Protein AF-A0A2W5BPE2-F1 (afdb_monomer)

Secondary structure (DSSP, 8-state):
--HHHHHHHHHHHHTTTHHHHHHHHHHHHHHHHHHHHH-GGGHHHHHHHHHHHHHHHHTTT-

Organism: NCBI:txid349221

Nearest PDB structures (foldseek):
  8apk-assembly1_X1  TM=9.242E-01  e=1.631E-03  Trypanosoma brucei brucei
  5fl7-assembly1_L  TM=9.703E-01  e=2.898E-03  Yarrowia lipolytica
  7tk6-assembly1_0  TM=9.609E-01  e=3.089E-03  Saccharomyces cerevisiae
  7tkh-assembly1_0  TM=9.579E-01  e=3.089E-03  Saccharomyces cerevisiae
  8j58-assembly1_9  TM=8.907E-01  e=1.176E-01  Mycobacterium tuberculosis

Structure (mmCIF, N/CA/C/O backbone):
data_AF-A0A2W5BPE2-F1
#
_entry.id   AF-A0A2W5BPE2-F1
#
loop_
_atom_site.group_PDB
_atom_site.id
_atom_site.type_symbol
_atom_site.label_atom_id
_atom_site.label_alt_id
_atom_site.label_comp_id
_atom_site.label_asym_id
_atom_site.label_e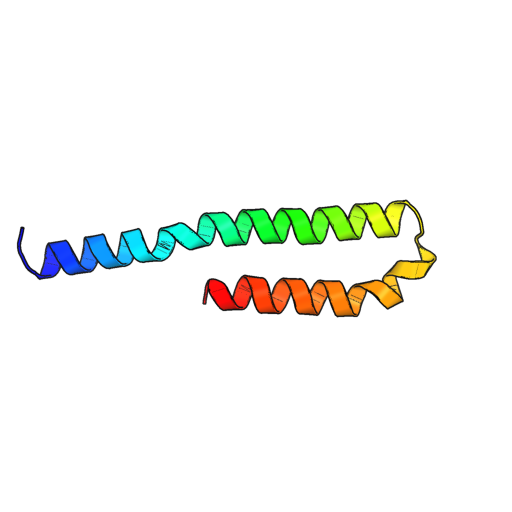ntity_id
_atom_site.label_seq_id
_atom_site.pdbx_PDB_ins_code
_atom_site.Cartn_x
_atom_site.Cartn_y
_atom_site.Cartn_z
_atom_site.occupancy
_atom_site.B_iso_or_equiv
_atom_site.auth_seq_id
_atom_site.auth_comp_id
_atom_site.auth_asym_id
_atom_site.auth_atom_id
_atom_site.pdbx_PDB_model_num
ATOM 1 N N . MET A 1 1 ? 11.083 3.301 -35.006 1.00 77.94 1 MET A N 1
ATOM 2 C CA . MET A 1 1 ? 11.441 3.423 -33.578 1.00 77.94 1 MET A CA 1
ATOM 3 C C . MET A 1 1 ? 12.723 2.647 -33.372 1.00 77.94 1 MET A C 1
ATOM 5 O O . MET A 1 1 ? 12.793 1.522 -33.854 1.00 77.94 1 MET A O 1
ATOM 9 N N . ASP A 1 2 ? 13.730 3.246 -32.747 1.00 94.44 2 ASP A N 1
ATOM 10 C CA . ASP A 1 2 ? 14.952 2.535 -32.365 1.00 94.44 2 ASP A CA 1
ATOM 11 C C . ASP A 1 2 ? 14.772 1.813 -31.015 1.00 94.44 2 ASP A C 1
ATOM 13 O O . ASP A 1 2 ? 13.760 1.966 -30.322 1.00 94.44 2 ASP A O 1
ATOM 17 N N . ILE A 1 3 ? 15.747 0.973 -30.660 1.00 96.50 3 ILE A N 1
ATOM 18 C CA . ILE A 1 3 ? 15.717 0.160 -29.434 1.00 96.50 3 ILE A CA 1
ATOM 19 C C .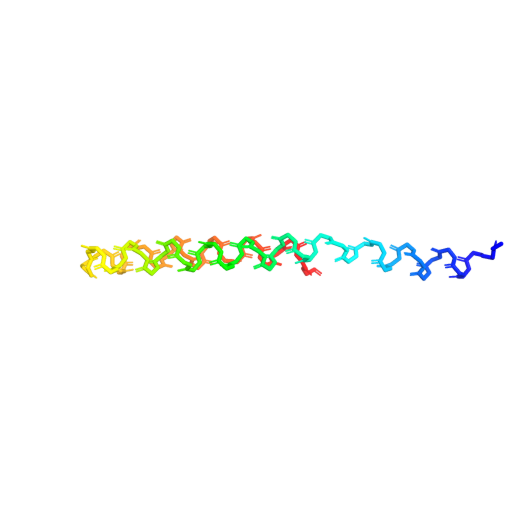 ILE A 1 3 ? 15.687 1.047 -28.184 1.00 96.50 3 ILE A C 1
ATOM 21 O O . ILE A 1 3 ? 15.041 0.699 -27.197 1.00 96.50 3 ILE A O 1
ATOM 25 N N . GLU A 1 4 ? 16.375 2.186 -28.214 1.00 95.94 4 GLU A N 1
ATOM 26 C CA . GLU A 1 4 ? 16.441 3.119 -27.092 1.00 95.94 4 GLU A CA 1
ATOM 27 C C . GLU A 1 4 ? 15.075 3.758 -26.811 1.00 95.94 4 GLU A C 1
ATOM 29 O O . GLU A 1 4 ? 14.593 3.710 -25.679 1.00 95.94 4 GLU A O 1
ATOM 34 N N . SER A 1 5 ? 14.378 4.210 -27.856 1.00 96.31 5 SER A N 1
ATOM 35 C CA . SER A 1 5 ? 13.012 4.734 -27.757 1.00 96.31 5 SER A CA 1
ATOM 36 C C . SER A 1 5 ? 12.037 3.693 -27.198 1.00 96.31 5 SER A C 1
ATOM 38 O O . SER A 1 5 ? 11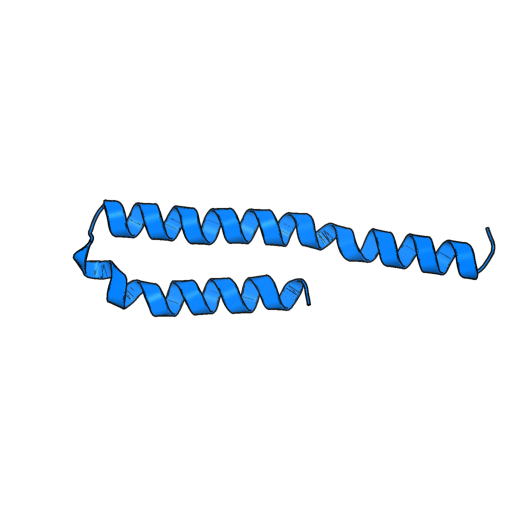.190 4.015 -26.364 1.00 96.31 5 SER A O 1
ATOM 40 N N . ILE A 1 6 ? 12.154 2.428 -27.625 1.00 97.12 6 ILE A N 1
ATOM 41 C CA . ILE A 1 6 ? 11.291 1.339 -27.135 1.00 97.12 6 ILE A CA 1
ATOM 42 C C . ILE A 1 6 ? 11.563 1.040 -25.657 1.00 97.12 6 ILE A C 1
ATOM 44 O O . ILE A 1 6 ? 10.614 0.808 -24.904 1.00 97.12 6 ILE A O 1
ATOM 48 N N . LYS A 1 7 ? 12.826 1.075 -25.214 1.00 96.50 7 LYS A N 1
ATOM 49 C CA . LYS A 1 7 ? 13.187 0.884 -23.800 1.00 96.50 7 LYS A CA 1
ATOM 50 C C . LYS A 1 7 ? 12.570 1.962 -22.912 1.00 96.50 7 LYS A C 1
ATOM 52 O O . LYS A 1 7 ? 11.978 1.624 -21.890 1.00 96.50 7 LYS A O 1
ATOM 57 N N . ILE A 1 8 ? 12.652 3.228 -23.325 1.00 96.88 8 ILE A 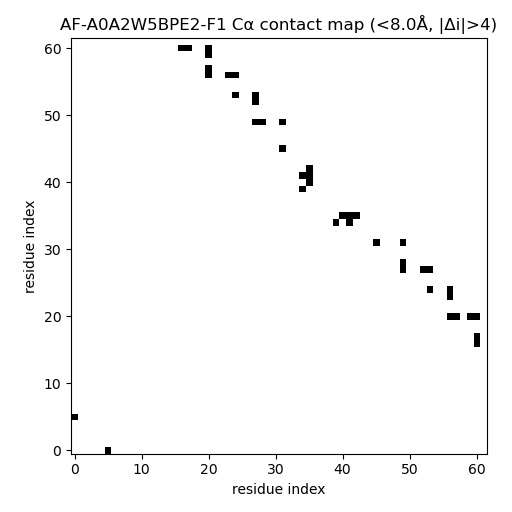N 1
ATOM 58 C CA . ILE A 1 8 ? 12.076 4.356 -22.577 1.00 96.88 8 ILE A CA 1
ATOM 59 C C . ILE A 1 8 ? 10.550 4.227 -22.491 1.00 96.88 8 ILE A C 1
ATOM 61 O O . ILE A 1 8 ? 9.980 4.347 -21.408 1.00 96.88 8 ILE A O 1
ATOM 65 N N . LEU A 1 9 ? 9.882 3.915 -23.607 1.00 96.81 9 LEU A N 1
ATOM 66 C CA . LEU A 1 9 ? 8.430 3.721 -23.620 1.00 96.81 9 LEU A CA 1
ATOM 67 C C .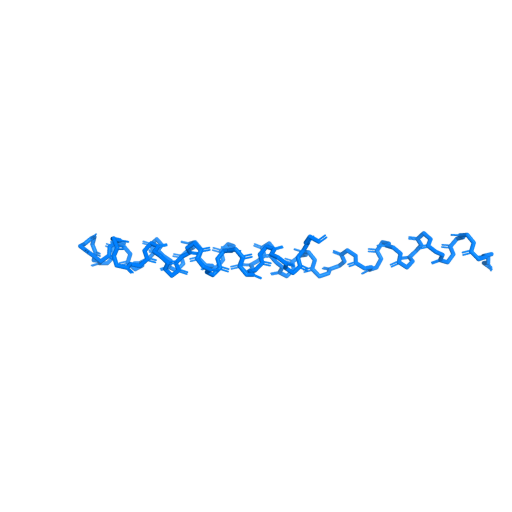 LEU A 1 9 ? 7.998 2.546 -22.729 1.00 96.81 9 LEU A C 1
ATOM 69 O O . LEU A 1 9 ? 7.035 2.660 -21.976 1.00 96.81 9 LEU A O 1
ATOM 73 N N . SER A 1 10 ? 8.725 1.430 -22.783 1.00 95.94 10 SER A N 1
ATOM 74 C CA . SER A 1 10 ? 8.429 0.245 -21.968 1.00 95.94 10 SER A CA 1
ATOM 75 C C . SER A 1 10 ? 8.615 0.525 -20.477 1.00 95.94 10 SER A C 1
ATOM 77 O O . SER A 1 10 ? 7.792 0.097 -19.671 1.00 95.94 10 SER A O 1
ATOM 79 N N . ALA A 1 11 ? 9.647 1.292 -20.110 1.00 96.00 11 ALA A N 1
ATOM 80 C CA . ALA A 1 11 ? 9.856 1.735 -18.735 1.00 96.00 11 ALA A CA 1
ATOM 81 C C . ALA A 1 11 ? 8.694 2.612 -18.240 1.00 96.00 11 ALA A C 1
ATOM 83 O O . ALA A 1 11 ? 8.208 2.405 -17.135 1.00 96.00 11 ALA A O 1
ATOM 84 N N . ALA A 1 12 ? 8.186 3.531 -19.069 1.00 95.62 12 ALA A N 1
ATOM 85 C CA . ALA A 1 12 ? 7.020 4.342 -18.716 1.00 95.62 12 ALA A CA 1
ATOM 86 C C . ALA A 1 12 ? 5.745 3.495 -18.543 1.00 95.62 12 ALA A C 1
ATOM 88 O O . ALA A 1 12 ? 4.984 3.705 -17.600 1.00 95.62 12 ALA A O 1
ATOM 89 N N . LEU A 1 13 ? 5.524 2.506 -19.416 1.00 96.00 13 LEU A N 1
ATOM 90 C CA . LEU A 1 13 ? 4.383 1.591 -19.311 1.00 96.00 13 LEU A CA 1
ATOM 91 C C . LEU A 1 13 ? 4.454 0.703 -18.059 1.00 96.00 13 LEU A C 1
ATOM 93 O O . LEU A 1 13 ? 3.417 0.407 -17.468 1.00 96.00 13 LEU A O 1
ATOM 97 N N . ALA A 1 14 ? 5.657 0.326 -17.618 1.00 94.94 14 ALA A N 1
ATOM 98 C CA . ALA A 1 14 ? 5.856 -0.446 -16.392 1.00 94.94 14 ALA A CA 1
ATOM 99 C C . ALA A 1 14 ? 5.432 0.311 -15.117 1.00 94.94 14 ALA A C 1
ATOM 101 O O . ALA A 1 14 ? 5.174 -0.327 -14.102 1.00 94.94 14 ALA A O 1
ATOM 102 N N . LEU A 1 15 ? 5.302 1.644 -15.169 1.00 94.81 15 LEU A N 1
ATOM 103 C CA . LEU A 1 15 ? 4.847 2.472 -14.045 1.00 94.81 15 LEU A CA 1
ATOM 104 C C . LEU A 1 15 ? 3.316 2.562 -13.929 1.00 94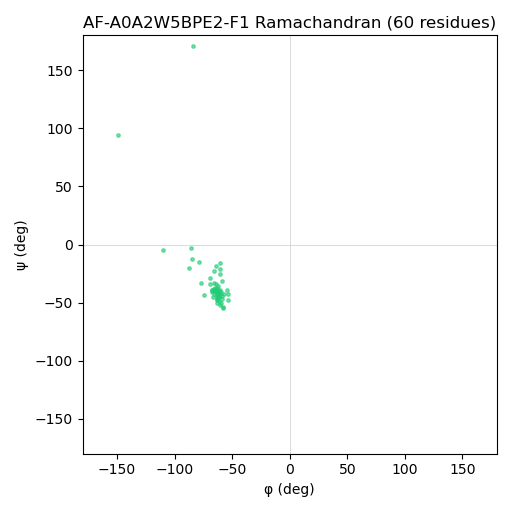.81 15 LEU A C 1
ATOM 106 O O . LEU A 1 15 ? 2.810 3.014 -12.904 1.00 94.81 15 LEU A O 1
ATOM 110 N N . LEU A 1 16 ? 2.551 2.133 -14.941 1.00 94.75 16 LEU A N 1
ATOM 111 C CA . LEU A 1 16 ? 1.082 2.209 -14.917 1.00 94.75 16 LEU A CA 1
ATOM 112 C C . LEU A 1 16 ? 0.429 1.538 -13.689 1.00 94.75 16 LEU A C 1
ATOM 114 O O . LEU A 1 16 ? -0.522 2.113 -13.150 1.00 94.75 16 LEU A O 1
ATOM 118 N N . PRO A 1 17 ? 0.907 0.377 -13.191 1.00 94.06 17 PRO A N 1
ATOM 119 C CA . PRO A 1 17 ? 0.339 -0.260 -12.003 1.00 94.06 17 PRO A CA 1
ATOM 120 C C . PRO A 1 17 ? 0.400 0.589 -10.723 1.00 94.06 17 PRO A C 1
ATOM 122 O O . PRO A 1 17 ? -0.425 0.379 -9.834 1.00 94.06 17 PRO A O 1
ATOM 125 N N . ILE A 1 18 ? 1.294 1.586 -10.639 1.00 95.88 18 ILE A N 1
ATOM 126 C CA . ILE A 1 18 ? 1.425 2.482 -9.472 1.00 95.88 18 ILE A CA 1
ATOM 127 C C . ILE A 1 18 ? 0.111 3.223 -9.185 1.00 95.88 18 ILE A C 1
ATOM 129 O O . ILE A 1 18 ? -0.232 3.460 -8.027 1.00 95.88 18 ILE A O 1
ATOM 133 N N . LEU A 1 19 ? -0.690 3.515 -10.217 1.00 95.81 19 LEU A N 1
ATOM 134 C CA . LEU A 1 19 ? -2.026 4.084 -10.030 1.00 95.81 19 LEU A CA 1
ATOM 135 C C . LEU A 1 19 ? -2.924 3.168 -9.181 1.00 95.81 19 LEU A C 1
ATOM 137 O O . LEU A 1 19 ? -3.614 3.635 -8.275 1.00 95.81 19 LEU A O 1
ATOM 141 N N . GLY A 1 20 ? -2.906 1.861 -9.458 1.00 96.25 20 GLY A N 1
ATOM 142 C CA . GLY A 1 20 ? -3.681 0.872 -8.709 1.00 96.25 20 GLY A CA 1
ATOM 143 C C . GLY A 1 20 ? -3.228 0.766 -7.254 1.00 96.25 20 GLY A C 1
ATOM 144 O O . GLY A 1 20 ? -4.065 0.655 -6.360 1.00 96.25 20 GLY A O 1
ATOM 145 N N . ILE A 1 21 ? -1.921 0.881 -7.017 1.00 97.50 21 ILE A N 1
ATOM 146 C CA . ILE A 1 21 ? -1.324 0.897 -5.676 1.00 97.50 21 ILE A CA 1
ATOM 147 C C . ILE A 1 21 ? -1.823 2.114 -4.894 1.00 97.50 21 ILE A C 1
ATOM 149 O O . ILE A 1 21 ? -2.372 1.951 -3.806 1.00 97.50 21 ILE A O 1
ATOM 153 N N . GLY A 1 22 ? -1.750 3.317 -5.472 1.00 96.56 22 GLY A N 1
ATOM 154 C CA . GLY A 1 22 ? -2.249 4.535 -4.824 1.00 96.56 22 GLY A CA 1
ATOM 155 C C . GLY A 1 22 ? -3.733 4.448 -4.440 1.00 96.56 22 GLY A C 1
ATOM 156 O O . GLY A 1 22 ? -4.115 4.809 -3.324 1.00 96.56 22 GLY A O 1
ATOM 157 N N . LEU A 1 23 ? -4.572 3.897 -5.324 1.00 97.94 23 LEU A N 1
ATOM 158 C CA . LEU A 1 23 ? -5.993 3.667 -5.039 1.00 97.94 23 LEU A CA 1
ATOM 159 C C . LEU A 1 23 ? -6.208 2.627 -3.928 1.00 97.94 23 LEU A C 1
ATOM 161 O O . LEU A 1 23 ? -7.051 2.823 -3.047 1.00 97.94 23 LEU A O 1
ATOM 165 N N . ALA A 1 24 ? -5.451 1.529 -3.950 1.00 97.81 24 ALA A N 1
ATOM 166 C CA . ALA A 1 24 ? -5.535 0.478 -2.942 1.00 97.81 24 ALA A CA 1
ATOM 167 C C . ALA A 1 24 ? -5.144 0.995 -1.552 1.00 97.81 24 ALA A C 1
ATOM 169 O O . ALA A 1 24 ? -5.859 0.735 -0.583 1.00 97.81 24 ALA A O 1
ATOM 170 N N . LEU A 1 25 ? -4.078 1.791 -1.457 1.00 97.94 25 LEU A N 1
ATOM 171 C CA . LEU A 1 25 ? -3.652 2.421 -0.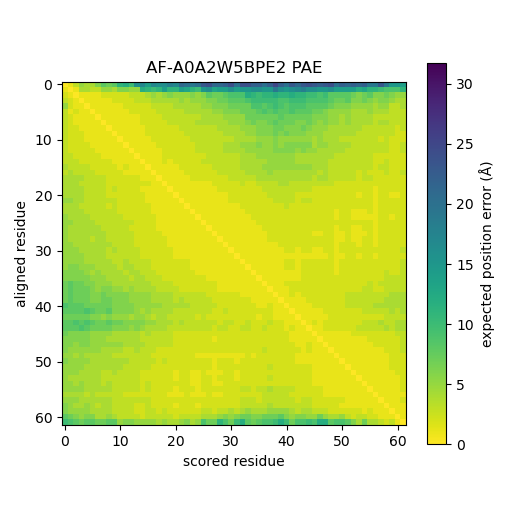210 1.00 97.94 25 LEU A CA 1
ATOM 172 C C . LEU A 1 25 ? -4.724 3.353 0.345 1.00 97.94 25 LEU A C 1
ATOM 174 O O . LEU A 1 25 ? -5.117 3.208 1.504 1.00 97.94 25 LEU A O 1
ATOM 178 N N . GLY A 1 26 ? -5.277 4.240 -0.489 1.00 97.75 26 GLY A N 1
ATOM 179 C CA . GLY A 1 26 ? -6.390 5.102 -0.083 1.00 97.75 26 GLY A CA 1
ATOM 180 C C . GLY A 1 26 ? -7.560 4.299 0.494 1.00 97.75 26 GLY A C 1
ATOM 181 O O . GLY A 1 26 ? -8.098 4.634 1.551 1.00 97.75 26 GLY A O 1
ATOM 182 N N . LYS A 1 27 ? -7.901 3.170 -0.138 1.00 98.31 27 LYS A N 1
ATOM 183 C CA . LYS A 1 27 ? -8.962 2.273 0.331 1.00 98.31 27 LYS A CA 1
ATOM 184 C C . LYS A 1 27 ? -8.621 1.566 1.647 1.00 98.31 27 LYS A C 1
ATOM 186 O O . LYS A 1 27 ? -9.505 1.438 2.497 1.00 98.31 27 LYS A O 1
ATOM 191 N N . ILE A 1 28 ? -7.380 1.113 1.831 1.00 98.19 28 ILE A N 1
ATOM 192 C CA . ILE A 1 28 ? -6.911 0.465 3.066 1.00 98.19 28 ILE A CA 1
ATOM 193 C C . ILE A 1 28 ? -7.049 1.429 4.251 1.00 98.19 28 ILE A C 1
ATOM 195 O O . ILE A 1 28 ? -7.698 1.092 5.244 1.00 98.19 28 ILE A O 1
ATOM 199 N N . PHE A 1 29 ? -6.521 2.650 4.125 1.00 98.00 29 PHE A N 1
ATOM 200 C CA . PHE A 1 29 ? -6.595 3.650 5.193 1.00 98.00 29 PHE A CA 1
ATOM 201 C C . PHE A 1 29 ? -8.029 4.140 5.439 1.00 98.00 29 PHE A C 1
ATOM 203 O O . PHE A 1 29 ? -8.426 4.278 6.596 1.00 98.00 29 PHE A O 1
ATOM 210 N N . SER A 1 30 ? -8.842 4.329 4.390 1.00 98.31 30 SER A N 1
ATOM 211 C CA . SER A 1 30 ? -10.268 4.667 4.544 1.00 98.31 30 SER A CA 1
ATOM 212 C C . SER A 1 30 ? -11.016 3.597 5.342 1.00 98.31 30 SER A C 1
ATOM 214 O O . SER A 1 30 ? -11.718 3.914 6.298 1.00 98.31 30 SER A O 1
ATOM 216 N N . SER A 1 31 ? -10.807 2.320 5.006 1.00 97.88 31 SER A N 1
ATOM 217 C CA . SER A 1 31 ? -11.469 1.196 5.684 1.00 97.88 31 SER A CA 1
ATOM 218 C C . SER A 1 31 ? -11.053 1.093 7.155 1.00 97.88 31 SER A C 1
ATOM 220 O O . SER A 1 31 ? -11.886 0.825 8.021 1.00 97.88 31 SER A O 1
ATOM 222 N N . PHE A 1 32 ? -9.774 1.336 7.458 1.00 98.31 32 PHE A N 1
ATOM 223 C CA . PHE A 1 32 ? -9.285 1.390 8.836 1.00 98.31 32 PHE A CA 1
ATOM 224 C C . PHE A 1 32 ? -9.930 2.537 9.624 1.00 98.31 32 PHE A C 1
ATOM 226 O O . PHE A 1 32 ? -10.441 2.311 10.720 1.00 98.31 32 PHE A O 1
ATOM 233 N N . ASN A 1 33 ? -9.971 3.745 9.053 1.00 97.94 33 ASN A N 1
ATOM 234 C CA . ASN A 1 33 ? -10.590 4.907 9.693 1.00 97.94 33 ASN A CA 1
ATOM 235 C C . ASN A 1 33 ? -12.084 4.689 9.949 1.00 97.94 33 ASN A C 1
ATOM 237 O O . ASN A 1 33 ? -12.572 5.026 11.026 1.00 97.94 33 ASN A O 1
ATOM 241 N N . GLU A 1 34 ? -12.810 4.090 9.004 1.00 98.44 34 GLU A N 1
ATOM 242 C CA . GLU A 1 34 ? -14.217 3.725 9.186 1.00 98.44 34 GLU A CA 1
ATOM 243 C C . GLU A 1 34 ? -14.406 2.708 10.319 1.00 98.44 34 GLU A C 1
ATOM 245 O O . GLU A 1 34 ? -15.290 2.880 11.161 1.00 98.44 34 GLU A O 1
ATOM 250 N N . ALA A 1 35 ? -13.569 1.667 10.377 1.00 98.00 35 ALA A N 1
ATOM 251 C CA . ALA A 1 35 ? -13.637 0.650 11.424 1.00 98.00 35 ALA A CA 1
ATOM 252 C C . ALA A 1 35 ? -13.361 1.239 12.818 1.00 98.00 35 ALA A C 1
ATOM 254 O O . ALA A 1 35 ? -14.132 1.004 13.750 1.00 98.00 35 ALA A O 1
ATOM 255 N N . VAL A 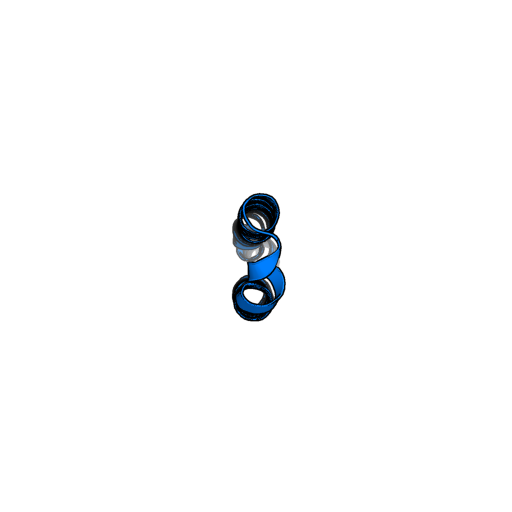1 36 ? -12.307 2.053 12.949 1.00 98.19 36 VAL A N 1
ATOM 256 C CA . VAL A 1 36 ? -11.942 2.727 14.206 1.00 98.19 36 VAL A CA 1
ATOM 257 C C . VAL A 1 36 ? -13.000 3.750 14.611 1.00 98.19 36 VAL A C 1
ATOM 259 O O . VAL A 1 36 ? -13.356 3.825 15.782 1.00 98.19 36 VAL A O 1
ATOM 262 N N . SER A 1 37 ? -13.571 4.489 13.657 1.00 98.12 37 SER A N 1
ATOM 263 C CA . SER A 1 37 ? -14.639 5.458 13.941 1.00 98.12 37 SER A CA 1
ATOM 264 C C . SER A 1 37 ? -15.908 4.785 14.472 1.00 98.12 37 SER A C 1
ATOM 266 O O . SER A 1 37 ? -16.601 5.352 15.312 1.00 98.12 37 SER A O 1
ATOM 268 N N . ARG A 1 38 ? -16.214 3.562 14.013 1.00 98.00 38 ARG A N 1
ATOM 269 C CA . ARG A 1 38 ? -17.349 2.766 14.512 1.00 98.00 38 ARG A CA 1
ATOM 270 C C . ARG A 1 38 ? -17.070 2.111 15.862 1.00 98.00 38 ARG A C 1
ATOM 272 O O . ARG A 1 38 ? -17.997 1.934 16.647 1.00 98.00 38 ARG A O 1
ATOM 279 N N . ASN A 1 39 ? -15.825 1.723 16.125 1.00 97.94 39 ASN A N 1
ATOM 280 C CA . ASN A 1 39 ? -15.421 1.154 17.403 1.00 97.94 39 ASN A CA 1
ATOM 281 C C . ASN A 1 39 ? -13.954 1.506 17.729 1.00 97.94 39 ASN A C 1
ATOM 283 O O . ASN A 1 39 ? -13.045 0.762 17.356 1.00 97.94 39 ASN A O 1
ATOM 287 N N . PRO A 1 40 ? -13.698 2.583 18.490 1.00 97.19 40 PRO A N 1
ATOM 288 C CA . PRO A 1 40 ? -12.330 3.010 18.789 1.00 97.19 40 PRO A CA 1
ATOM 289 C C . PRO A 1 40 ? -11.492 1.963 19.538 1.00 97.19 40 PRO A C 1
ATOM 291 O O . PRO A 1 40 ? -10.270 1.938 19.411 1.00 97.19 40 PRO A O 1
ATOM 294 N N . SER A 1 41 ? -12.131 1.049 20.279 1.00 97.88 41 SER A N 1
ATOM 295 C CA . SER A 1 41 ? -11.427 0.022 21.061 1.00 97.88 41 SER A CA 1
ATOM 296 C C . SER A 1 41 ? -10.668 -1.001 20.207 1.00 97.88 41 SER A C 1
ATOM 298 O O . SER A 1 41 ? -9.710 -1.601 20.691 1.00 97.88 41 SER A O 1
A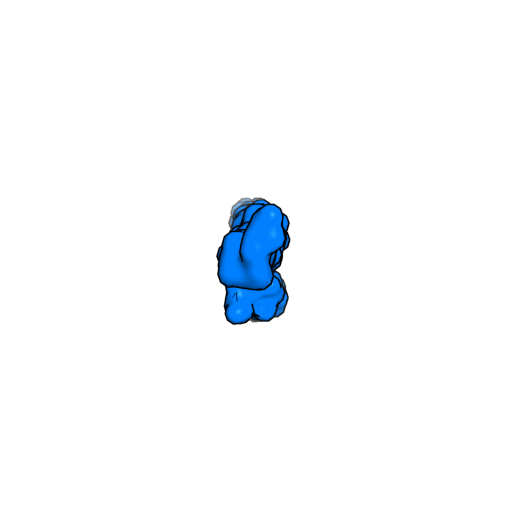TOM 300 N N . VAL A 1 42 ? -11.044 -1.191 18.933 1.00 96.75 42 VAL A N 1
ATOM 301 C CA . VAL A 1 42 ? -10.382 -2.168 18.048 1.00 96.75 42 VAL A CA 1
ATOM 302 C C . VAL A 1 42 ? -9.147 -1.617 17.338 1.00 96.75 42 VAL A C 1
ATOM 304 O O . VAL A 1 42 ? -8.473 -2.372 16.640 1.00 96.75 42 VAL A O 1
ATOM 307 N N . GLN A 1 43 ? -8.812 -0.333 17.512 1.00 97.00 43 GLN A N 1
ATOM 308 C CA . GLN A 1 43 ? -7.692 0.308 16.814 1.00 97.00 43 GLN A CA 1
ATOM 309 C C . GLN A 1 43 ? -6.377 -0.464 16.986 1.00 97.00 43 GLN A C 1
ATOM 311 O O . GLN A 1 43 ? -5.700 -0.743 15.997 1.00 97.00 43 GLN A O 1
ATOM 316 N N . GLY A 1 44 ? -6.038 -0.851 18.220 1.00 96.94 44 GLY A N 1
ATOM 317 C CA . GLY A 1 44 ? -4.819 -1.615 18.504 1.00 96.94 44 GLY A CA 1
ATOM 318 C C . GLY A 1 44 ? -4.800 -2.982 17.814 1.00 96.94 44 GLY A C 1
ATOM 319 O O . GLY A 1 44 ? -3.777 -3.379 17.264 1.00 96.94 44 GLY A O 1
ATOM 320 N N . ASN A 1 45 ? -5.950 -3.659 17.764 1.00 96.50 45 ASN A N 1
ATOM 321 C CA . ASN A 1 45 ? -6.086 -4.976 17.138 1.00 96.50 45 ASN A CA 1
ATOM 322 C C . ASN A 1 45 ? -5.952 -4.903 15.610 1.00 96.50 45 ASN A C 1
ATOM 324 O O . ASN A 1 45 ? -5.432 -5.828 14.992 1.00 96.50 45 ASN A O 1
ATOM 328 N N . LEU A 1 46 ? -6.417 -3.810 14.999 1.00 97.31 46 LEU A N 1
ATOM 329 C CA . LEU A 1 46 ? -6.393 -3.622 13.547 1.00 97.31 46 LEU A CA 1
ATOM 330 C C . LEU A 1 46 ? -5.092 -2.999 13.033 1.00 97.31 46 LEU A C 1
ATOM 332 O O . LEU A 1 46 ? -4.787 -3.145 11.851 1.00 97.31 46 LEU A O 1
ATOM 336 N N . PHE A 1 47 ? -4.314 -2.321 13.883 1.00 96.81 47 PHE A N 1
ATOM 337 C CA . PHE A 1 47 ? -3.110 -1.610 13.448 1.00 96.81 47 PHE A CA 1
ATOM 338 C C . PHE A 1 47 ? -2.070 -2.545 12.810 1.00 96.81 47 PHE A C 1
ATOM 340 O O . PHE A 1 47 ? -1.494 -2.210 11.779 1.00 96.81 47 PHE A O 1
ATOM 347 N N . GLY A 1 48 ? -1.884 -3.754 13.349 1.00 97.75 48 GLY A N 1
ATOM 348 C CA . GLY A 1 48 ? -0.991 -4.750 12.744 1.00 97.75 48 GLY A CA 1
ATOM 349 C C . GLY A 1 48 ? -1.429 -5.155 11.331 1.00 97.75 48 GLY A C 1
ATOM 350 O O . GLY A 1 48 ? -0.616 -5.180 10.409 1.00 97.75 48 GLY A O 1
ATOM 351 N N . THR A 1 49 ? -2.728 -5.401 11.135 1.00 97.06 49 THR A N 1
ATOM 352 C CA . THR A 1 49 ? -3.300 -5.717 9.817 1.00 97.06 49 THR A CA 1
ATOM 353 C C . THR A 1 49 ? -3.204 -4.536 8.852 1.00 97.06 49 THR A C 1
ATOM 355 O O . THR A 1 49 ? -2.910 -4.748 7.677 1.00 97.06 49 THR A O 1
ATOM 358 N N . LEU A 1 50 ? -3.398 -3.303 9.335 1.00 98.12 50 LEU A N 1
ATOM 359 C CA . LEU A 1 50 ? -3.216 -2.082 8.547 1.00 98.12 50 LEU A CA 1
ATOM 360 C C . LEU A 1 50 ? -1.789 -1.995 7.999 1.00 98.12 50 LEU A C 1
ATOM 362 O O . LEU A 1 50 ? -1.613 -1.858 6.792 1.00 98.12 50 LEU A O 1
ATOM 366 N N . ILE A 1 51 ? -0.783 -2.092 8.873 1.00 97.88 51 ILE A N 1
ATOM 367 C CA . ILE A 1 51 ? 0.624 -1.973 8.475 1.00 97.88 51 ILE A CA 1
ATOM 368 C C . ILE A 1 51 ? 1.036 -3.122 7.556 1.00 97.88 51 ILE A C 1
ATOM 370 O O . ILE A 1 51 ? 1.722 -2.882 6.567 1.00 97.88 51 ILE A O 1
ATOM 374 N N . PHE A 1 52 ? 0.578 -4.348 7.825 1.00 97.69 52 PHE A N 1
ATOM 375 C CA . PHE A 1 52 ? 0.817 -5.479 6.931 1.00 97.69 52 PHE A CA 1
ATOM 376 C C . PHE A 1 52 ? 0.225 -5.230 5.538 1.00 97.69 52 PHE A C 1
ATOM 378 O O . PHE A 1 52 ? 0.940 -5.348 4.547 1.00 97.69 52 PHE A O 1
ATOM 385 N N . GLY A 1 53 ? -1.050 -4.831 5.461 1.00 97.38 53 GLY A N 1
ATOM 386 C CA . GLY A 1 53 ? -1.736 -4.531 4.203 1.00 97.38 53 GLY A CA 1
ATOM 387 C C . GLY A 1 53 ? -1.084 -3.387 3.426 1.00 97.38 53 GLY A C 1
ATOM 388 O O . GLY A 1 53 ? -0.893 -3.498 2.217 1.00 97.38 53 GLY A O 1
ATOM 389 N N . PHE A 1 54 ? -0.691 -2.318 4.120 1.00 97.44 54 PHE A N 1
ATOM 390 C CA . PHE A 1 54 ? 0.094 -1.217 3.561 1.00 97.44 54 PHE A CA 1
ATOM 391 C C . PHE A 1 54 ? 1.417 -1.723 2.972 1.00 97.44 54 PHE A C 1
ATOM 393 O O . PHE A 1 54 ? 1.679 -1.504 1.793 1.00 97.44 54 PHE A O 1
ATOM 400 N N . ALA A 1 55 ? 2.211 -2.455 3.758 1.00 97.62 55 ALA A N 1
ATOM 401 C CA . ALA A 1 55 ? 3.548 -2.885 3.364 1.00 97.62 55 ALA A CA 1
ATOM 402 C C . ALA A 1 55 ? 3.530 -3.821 2.149 1.00 97.62 55 ALA A C 1
ATOM 404 O O . ALA A 1 55 ? 4.321 -3.636 1.229 1.00 97.62 55 ALA A O 1
ATOM 405 N N . VAL A 1 56 ? 2.616 -4.799 2.107 1.00 97.25 56 VAL A N 1
ATOM 406 C CA . VAL A 1 56 ? 2.514 -5.702 0.947 1.00 97.25 56 VAL A CA 1
ATOM 407 C C . VAL A 1 56 ? 1.985 -4.993 -0.298 1.00 97.25 56 VAL A C 1
ATOM 409 O O . VAL A 1 56 ? 2.341 -5.386 -1.401 1.00 97.25 56 VAL A O 1
ATOM 412 N N . THR A 1 57 ? 1.162 -3.951 -0.139 1.00 96.62 57 THR A N 1
ATOM 413 C CA . THR A 1 57 ? 0.635 -3.163 -1.264 1.00 96.62 57 THR A CA 1
ATOM 414 C C . THR A 1 57 ? 1.710 -2.242 -1.841 1.00 96.62 57 THR A C 1
ATOM 416 O O . THR A 1 57 ? 1.873 -2.194 -3.056 1.00 96.62 57 THR A O 1
ATOM 419 N N . GLU A 1 58 ? 2.484 -1.567 -0.987 1.00 95.56 58 GLU A N 1
ATOM 420 C CA . GLU A 1 58 ? 3.647 -0.760 -1.391 1.00 95.56 58 GLU A CA 1
ATOM 421 C C . GLU A 1 58 ? 4.747 -1.608 -2.034 1.00 95.56 58 GLU A C 1
ATOM 423 O O . GLU A 1 58 ? 5.339 -1.199 -3.026 1.00 95.56 58 GLU A O 1
ATOM 428 N N . ALA A 1 59 ? 4.984 -2.828 -1.539 1.00 96.12 59 ALA A N 1
ATOM 429 C CA . ALA A 1 59 ? 5.988 -3.730 -2.107 1.00 96.12 59 ALA A CA 1
ATOM 430 C C . ALA A 1 59 ? 5.721 -4.117 -3.575 1.00 96.12 59 ALA A C 1
ATOM 432 O O . ALA A 1 59 ? 6.627 -4.606 -4.240 1.00 96.12 59 ALA A O 1
ATOM 433 N N . LEU A 1 60 ? 4.504 -3.905 -4.092 1.00 92.75 60 LEU A N 1
ATOM 434 C CA . LEU A 1 60 ? 4.187 -4.093 -5.512 1.00 92.75 60 LEU A CA 1
ATOM 435 C C . LEU A 1 60 ? 4.647 -2.919 -6.393 1.00 92.75 60 LEU A C 1
ATOM 437 O O . LEU A 1 60 ? 4.632 -3.047 -7.616 1.00 92.75 60 LEU A O 1
ATOM 441 N N . GLY A 1 61 ? 4.976 -1.772 -5.792 1.00 88.75 61 GLY A N 1
ATOM 442 C CA . GLY A 1 61 ? 5.341 -0.527 -6.476 1.00 88.75 61 GLY A CA 1
ATOM 443 C C . GLY A 1 61 ? 6.811 -0.135 -6.346 1.00 88.75 61 GLY A C 1
ATOM 444 O O . GLY A 1 61 ? 7.208 0.857 -6.958 1.00 88.75 61 GLY A O 1
ATOM 445 N N . LEU A 1 62 ? 7.587 -0.889 -5.560 1.00 85.75 62 LEU A N 1
ATOM 446 C CA . LEU A 1 62 ? 9.041 -0.772 -5.397 1.00 85.75 62 LEU A CA 1
ATOM 447 C C . LEU A 1 62 ? 9.774 -1.665 -6.404 1.00 85.75 62 LEU A C 1
ATOM 449 O O . LEU A 1 62 ? 10.803 -1.198 -6.942 1.00 85.75 62 LEU A O 1
#

InterPro domains:
  IPR000454 ATP synthase, F0 complex, subunit C [PR00124] (9-28)
  IPR000454 ATP synthase, F0 complex, subunit C [PR00124] (30-45)
  IPR000454 ATP synthase, F0 complex, subunit C [PR00124] (47-62)
  IPR002379 V-ATPase proteolipid subunit C-like domain [PF00137] (9-62)
  IPR020537 ATP synthase, F0 complex, subunit C, DCCD-binding site [PS00605] (37-58)
  IPR035921 F/V-ATP synthase subunit C superfamily [SSF81333] (5-62)
  IPR038662 F1F0 ATP synthase subunit C superfamily [G3DSA:1.20.20.10] (3-62)

Radius of gyration: 17.48 Å; Cα contacts (8 Å, |Δi|>4): 21; chains: 1; bounding box: 34×11×55 Å

Mean predicted aligned error: 3.23 Å

Foldseek 3Di:
DDPVVVVVVVVVVLQVCVVVLVVQLVVLVVVLCVVCVVPVVCNVVCVVVSVVSNVVSVVSND

Sequence (62 aa):
MDIESIKILSAALALLPILGIGLALGKIFSSFNEAVSRNPSVQGNLFGTLIFGFAVTEALGL

pLDDT: mean 96.29, std 3.14, range [77.94, 98.44]

Solvent-accessible surface area (backbone atoms only — not comparable to full-atom values): 3584 Å² total; per-residue (Å²): 134,56,73,68,59,49,50,54,53,50,55,58,59,68,51,58,62,47,58,58,41,56,53,48,48,55,50,53,54,50,52,49,52,52,50,28,73,75,38,64,86,48,42,77,75,44,47,62,57,50,52,51,54,48,52,62,46,50,63,75,68,113